Protein AF-A0A9E7CYB8-F1 (afdb_monomer_lite)

Sequence (72 aa):
MLRLQGLQAEGKGWREMARETGHSKNTVKKYLRDGHPVEAKRRPQRRTKLEPFIPQIEQWMSEGLFLLSPGI

Structure (mmCIF, N/CA/C/O backbone):
data_AF-A0A9E7CYB8-F1
#
_entry.id   AF-A0A9E7CYB8-F1
#
loop_
_atom_site.group_PDB
_atom_site.id
_atom_site.type_symbol
_atom_site.label_atom_id
_atom_site.label_alt_id
_atom_site.label_comp_id
_atom_site.label_asym_id
_atom_site.label_entity_id
_atom_site.label_seq_id
_atom_site.pdbx_PDB_ins_code
_atom_site.Cartn_x
_atom_site.Cartn_y
_atom_site.Cartn_z
_atom_site.occupancy
_atom_site.B_iso_or_equiv
_atom_site.auth_seq_id
_atom_site.auth_comp_id
_atom_site.auth_asym_id
_atom_site.auth_atom_id
_atom_site.pdbx_PDB_model_num
ATOM 1 N N . MET A 1 1 ? -2.122 -15.875 10.232 1.00 62.75 1 MET A N 1
ATOM 2 C CA . MET A 1 1 ? -3.491 -15.449 9.863 1.00 62.75 1 MET A CA 1
ATOM 3 C C . MET A 1 1 ? -4.011 -14.506 10.942 1.00 62.75 1 MET A C 1
ATOM 5 O O . MET A 1 1 ? -3.898 -14.837 12.113 1.00 62.75 1 MET A O 1
ATOM 9 N N . LEU A 1 2 ? -4.509 -13.322 10.578 1.00 76.62 2 LEU A N 1
ATOM 10 C CA . LEU A 1 2 ? -5.058 -12.338 11.521 1.00 76.62 2 LEU A CA 1
ATOM 11 C C . LEU A 1 2 ? -6.541 -12.636 11.807 1.00 76.62 2 LEU A C 1
ATOM 13 O O . LEU A 1 2 ? -7.352 -12.590 10.883 1.00 76.62 2 LEU A O 1
ATOM 17 N N . ARG A 1 3 ? -6.924 -12.901 13.065 1.00 86.94 3 ARG A N 1
ATOM 18 C CA . ARG A 1 3 ? -8.317 -13.216 13.464 1.00 86.94 3 ARG A CA 1
ATOM 19 C C . ARG A 1 3 ? -9.203 -11.959 13.580 1.00 86.94 3 ARG A C 1
ATOM 21 O O . ARG A 1 3 ? -9.882 -11.764 14.577 1.00 86.94 3 ARG A O 1
ATOM 28 N N . LEU A 1 4 ? -9.200 -11.077 12.578 1.00 90.88 4 LEU A N 1
ATOM 29 C CA . LEU A 1 4 ? -9.905 -9.784 12.670 1.00 90.88 4 LEU A CA 1
ATOM 30 C C . LEU A 1 4 ? -11.429 -9.913 12.610 1.00 90.88 4 LEU A C 1
ATOM 32 O O . LEU A 1 4 ? -12.117 -9.192 13.319 1.00 90.88 4 LEU A O 1
ATOM 36 N N . GLN A 1 5 ? -11.956 -10.838 11.803 1.00 88.88 5 GLN A N 1
ATOM 37 C CA . GLN A 1 5 ? -13.407 -11.035 11.684 1.00 88.88 5 GLN A CA 1
ATOM 38 C C . GLN A 1 5 ? -14.029 -11.532 12.995 1.00 88.88 5 GLN A C 1
ATOM 40 O O . GLN A 1 5 ? -15.082 -11.047 13.389 1.00 88.88 5 GLN A O 1
ATOM 45 N N . GLY A 1 6 ? -13.349 -12.444 13.703 1.00 91.19 6 GLY A N 1
ATOM 46 C CA . GLY A 1 6 ? -13.796 -12.918 15.017 1.00 91.19 6 GLY A CA 1
ATOM 47 C C . GLY A 1 6 ? -13.832 -11.791 16.049 1.00 91.19 6 GLY A C 1
ATOM 48 O O . GLY A 1 6 ? -14.844 -11.599 16.707 1.00 91.19 6 GLY A O 1
ATOM 49 N N . LEU A 1 7 ? -12.775 -10.976 16.110 1.00 91.56 7 LEU A N 1
ATOM 50 C CA . LEU A 1 7 ? -12.719 -9.823 17.015 1.00 91.56 7 LEU A CA 1
ATOM 51 C C . LEU A 1 7 ? -13.765 -8.751 16.667 1.00 91.56 7 LEU A C 1
ATOM 53 O O . LEU A 1 7 ? -14.312 -8.108 17.558 1.00 91.56 7 LEU A O 1
ATOM 57 N N . GLN A 1 8 ? -14.075 -8.567 15.380 1.00 90.94 8 GLN A N 1
ATOM 58 C CA . GLN A 1 8 ? -15.158 -7.683 14.955 1.00 90.94 8 GLN A CA 1
ATOM 59 C C . GLN A 1 8 ? -16.533 -8.231 15.364 1.00 90.94 8 GLN A C 1
ATOM 61 O O . GLN A 1 8 ? -17.373 -7.455 15.810 1.00 90.94 8 GLN A O 1
ATOM 66 N N . ALA A 1 9 ? -16.762 -9.542 15.239 1.00 91.88 9 ALA A N 1
ATOM 67 C CA . ALA A 1 9 ? -17.998 -10.192 15.680 1.00 91.88 9 ALA A CA 1
ATOM 68 C C . ALA A 1 9 ? -18.177 -10.132 17.209 1.00 91.88 9 ALA A C 1
ATOM 70 O O . ALA A 1 9 ? -19.296 -10.003 17.691 1.00 91.88 9 ALA A O 1
ATOM 71 N N . GLU A 1 10 ? -17.074 -10.139 17.961 1.00 94.56 10 GLU A N 1
ATOM 72 C CA . GLU A 1 10 ? -17.034 -9.874 19.407 1.00 94.56 10 GLU A CA 1
ATOM 73 C C . GLU A 1 10 ? -17.285 -8.388 19.759 1.00 94.56 10 GLU A C 1
ATOM 75 O O . GLU A 1 10 ? -17.328 -8.030 20.932 1.00 94.56 10 GLU A O 1
ATOM 80 N N . GLY A 1 11 ? -17.453 -7.507 18.764 1.00 94.31 11 GLY A N 1
ATOM 81 C CA . GLY A 1 11 ? -17.761 -6.088 18.959 1.00 94.31 11 GLY A CA 1
ATOM 82 C C .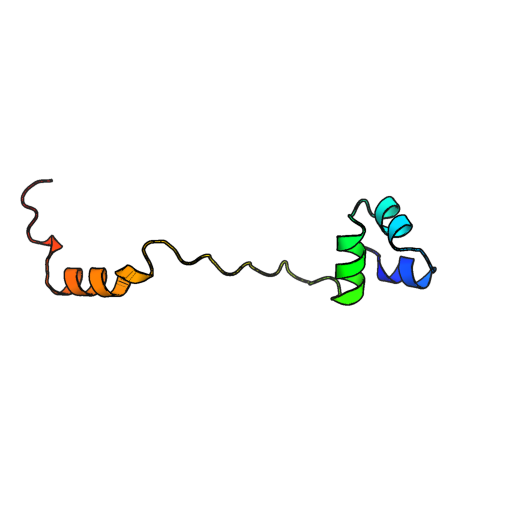 GLY A 1 11 ? -16.552 -5.197 19.258 1.00 94.31 11 GLY A C 1
ATOM 83 O O . GLY A 1 11 ? -16.725 -4.023 19.589 1.00 94.31 11 GLY A O 1
ATOM 84 N N . LYS A 1 12 ? -15.321 -5.710 19.127 1.00 94.06 12 LYS A N 1
ATOM 85 C CA . LYS A 1 12 ? -14.114 -4.955 19.483 1.00 94.06 12 LYS A CA 1
ATOM 86 C C . LYS A 1 12 ? -13.850 -3.785 18.546 1.00 94.06 12 LYS A C 1
ATOM 88 O O . LYS A 1 12 ? -14.022 -3.846 17.325 1.00 94.06 12 LYS A O 1
ATOM 93 N N . GLY A 1 13 ? -13.334 -2.703 19.123 1.00 93.81 13 GLY A N 1
ATOM 94 C CA . GLY A 1 13 ? -12.967 -1.505 18.375 1.00 93.81 13 GLY A CA 1
ATOM 95 C C . GLY A 1 13 ? -11.654 -1.668 17.600 1.00 93.81 13 GLY A C 1
ATOM 96 O O . GLY A 1 13 ? -10.755 -2.413 17.983 1.00 93.81 13 GLY A O 1
ATOM 97 N N . TRP A 1 14 ? -11.453 -0.884 16.534 1.00 93.88 14 TRP A N 1
ATOM 98 C CA . TRP A 1 14 ? -10.232 -0.984 15.713 1.00 93.88 14 TRP A CA 1
ATOM 99 C C . TRP A 1 14 ? -8.917 -0.756 16.477 1.00 93.88 14 TRP A C 1
ATOM 101 O O . TRP A 1 14 ? -7.887 -1.299 16.090 1.00 93.88 14 TRP A O 1
ATOM 111 N N . ARG A 1 15 ? -8.919 0.080 17.528 1.00 94.94 15 ARG A N 1
ATOM 112 C CA . ARG A 1 15 ? -7.720 0.335 18.353 1.00 94.94 15 ARG A CA 1
ATOM 113 C C . ARG A 1 15 ? -7.415 -0.821 19.303 1.00 94.94 15 ARG A C 1
ATOM 115 O O . ARG A 1 15 ? -6.253 -1.070 19.586 1.00 94.94 15 ARG A O 1
ATOM 122 N N . GLU A 1 16 ? -8.446 -1.495 19.786 1.00 96.06 16 GLU A N 1
ATOM 123 C CA . GLU A 1 16 ? -8.324 -2.665 20.651 1.00 96.06 16 GLU A CA 1
ATOM 124 C C . GLU A 1 16 ? -7.787 -3.849 19.851 1.00 96.06 16 GLU A C 1
ATOM 126 O O . GLU A 1 16 ? -6.733 -4.382 20.183 1.00 96.06 16 GLU A O 1
ATOM 131 N N . MET A 1 17 ? -8.387 -4.120 18.688 1.00 95.06 17 MET A N 1
ATOM 132 C CA . MET A 1 17 ? -7.868 -5.104 17.735 1.00 95.06 17 MET A CA 1
ATOM 133 C C . MET A 1 17 ? -6.414 -4.828 17.332 1.00 95.06 17 MET A C 1
ATOM 135 O O . MET A 1 17 ? -5.634 -5.761 17.177 1.00 95.06 17 MET A O 1
ATOM 139 N N . ALA A 1 18 ? -6.019 -3.561 17.176 1.00 95.25 18 ALA A N 1
ATOM 140 C CA . ALA A 1 18 ? -4.632 -3.195 16.881 1.00 95.25 18 ALA A CA 1
ATOM 141 C C . ALA A 1 18 ? -3.664 -3.570 18.019 1.00 95.25 18 ALA A C 1
ATOM 143 O O . ALA A 1 18 ? -2.573 -4.064 17.749 1.00 95.25 18 ALA A O 1
ATOM 144 N N . ARG A 1 19 ? -4.067 -3.374 19.282 1.00 95.38 19 ARG A N 1
ATOM 145 C CA . ARG A 1 19 ? -3.264 -3.765 20.453 1.00 95.38 19 ARG A CA 1
ATOM 146 C C . ARG A 1 19 ? -3.157 -5.280 20.581 1.00 95.38 19 ARG A C 1
ATOM 148 O O . ARG A 1 19 ? -2.062 -5.781 20.785 1.00 95.38 19 ARG A O 1
ATOM 155 N N . GLU A 1 20 ? -4.266 -5.992 20.405 1.00 94.06 20 GLU A N 1
ATOM 156 C CA . GLU A 1 20 ? -4.298 -7.454 20.523 1.00 94.06 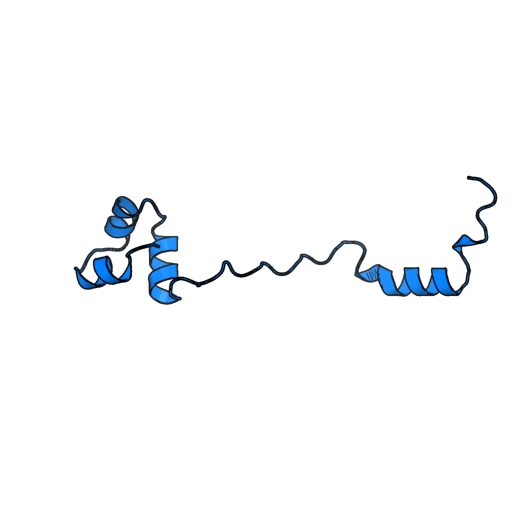20 GLU A CA 1
ATOM 157 C C . GLU A 1 20 ? -3.546 -8.156 19.395 1.00 94.06 20 GLU A C 1
ATOM 159 O O . GLU A 1 20 ? -2.844 -9.135 19.622 1.00 94.06 20 GLU A O 1
ATOM 164 N N . THR A 1 21 ? -3.675 -7.655 18.165 1.00 91.44 21 THR A N 1
ATOM 165 C CA . THR A 1 21 ? -3.007 -8.266 17.010 1.00 91.44 21 THR A CA 1
ATOM 166 C C . THR A 1 21 ? -1.582 -7.764 16.799 1.00 91.44 21 THR A C 1
ATOM 168 O O . THR A 1 21 ? -0.877 -8.325 15.965 1.00 91.44 21 THR A O 1
ATOM 171 N N . GLY A 1 22 ? -1.157 -6.690 17.473 1.00 93.38 22 GLY A N 1
ATOM 172 C CA . GLY A 1 22 ? 0.139 -6.037 17.249 1.00 93.38 22 GLY A CA 1
ATOM 173 C C . GLY A 1 22 ? 0.267 -5.326 15.893 1.00 93.38 22 GLY A C 1
ATOM 174 O O . GLY A 1 22 ? 1.358 -4.917 15.504 1.00 93.38 22 GLY A O 1
ATOM 175 N N . HIS A 1 23 ? -0.831 -5.178 15.147 1.00 92.31 23 HIS A N 1
ATOM 176 C CA . HIS A 1 23 ? -0.843 -4.517 13.844 1.00 92.31 23 HIS A CA 1
ATOM 177 C C . HIS A 1 23 ? -1.361 -3.087 13.961 1.00 92.31 23 HIS A C 1
ATOM 179 O O . HIS A 1 23 ? -2.161 -2.752 14.831 1.00 92.31 23 HIS A O 1
ATOM 185 N N . SER A 1 24 ? -0.970 -2.222 13.024 1.00 94.12 24 SER A N 1
ATOM 186 C CA . SER A 1 24 ? -1.513 -0.864 12.991 1.00 94.12 24 SER A CA 1
ATOM 187 C C . SER A 1 24 ? -3.042 -0.874 12.823 1.00 94.12 24 SER A C 1
ATOM 189 O O . SER A 1 24 ? -3.601 -1.702 12.097 1.00 94.12 24 SER A O 1
ATOM 191 N N . LYS A 1 25 ? -3.726 0.121 13.403 1.00 94.12 25 LYS A N 1
ATOM 192 C CA . LYS A 1 25 ? -5.168 0.354 13.178 1.00 94.12 25 LYS A CA 1
ATOM 193 C C . LYS A 1 25 ? -5.516 0.413 11.683 1.00 94.12 25 LYS A C 1
ATOM 195 O O . LYS A 1 25 ? -6.600 -0.007 11.282 1.00 94.12 25 LYS A O 1
ATOM 200 N N . ASN A 1 26 ? -4.612 0.934 10.855 1.00 94.69 26 ASN A N 1
ATOM 201 C CA . ASN A 1 26 ? -4.813 1.023 9.409 1.00 94.69 26 ASN A CA 1
ATOM 202 C C . ASN A 1 26 ? -4.770 -0.358 8.748 1.00 94.69 26 ASN A C 1
ATOM 204 O O . ASN A 1 26 ? -5.577 -0.628 7.863 1.00 94.69 26 ASN A O 1
ATOM 208 N N . THR A 1 27 ? -3.893 -1.248 9.216 1.00 92.31 27 THR A N 1
ATOM 209 C CA . THR A 1 27 ? -3.852 -2.649 8.782 1.00 92.31 27 THR A CA 1
ATOM 210 C C . THR A 1 27 ? -5.141 -3.366 9.165 1.00 92.31 27 THR A C 1
ATOM 212 O O . THR A 1 27 ? -5.759 -3.981 8.303 1.00 92.31 27 THR A O 1
ATOM 215 N N . VAL A 1 28 ? -5.600 -3.207 10.413 1.00 93.81 28 VAL A N 1
ATOM 216 C CA . VAL A 1 28 ? -6.883 -3.758 10.882 1.00 93.81 28 VAL A CA 1
ATOM 217 C C . VAL A 1 28 ? -8.030 -3.298 9.979 1.00 93.81 28 VAL A C 1
ATOM 219 O O . VAL A 1 28 ? -8.747 -4.124 9.424 1.00 93.81 28 VAL A O 1
ATOM 222 N N . LYS A 1 29 ? -8.161 -1.984 9.752 1.00 93.12 29 LYS A N 1
ATOM 223 C CA . LYS A 1 29 ? -9.180 -1.416 8.856 1.00 93.12 29 LYS A CA 1
ATOM 224 C C . LYS A 1 29 ? -9.111 -1.984 7.441 1.00 93.12 29 LYS A C 1
ATOM 226 O O . LYS A 1 29 ? -10.135 -2.386 6.899 1.00 93.12 29 LYS A O 1
ATOM 231 N N . LYS A 1 30 ? -7.917 -1.987 6.843 1.00 91.06 30 LYS A N 1
ATOM 232 C CA . LYS A 1 30 ? -7.699 -2.473 5.478 1.00 91.06 30 LYS A CA 1
ATOM 233 C C . LYS A 1 30 ? -8.139 -3.928 5.349 1.00 91.06 30 LYS A C 1
ATOM 235 O O . LYS A 1 30 ? -8.851 -4.255 4.415 1.00 91.06 30 LYS A O 1
ATOM 240 N N . TYR A 1 31 ? -7.749 -4.780 6.290 1.00 90.69 31 TYR A N 1
ATOM 241 C CA . TYR A 1 31 ? -7.996 -6.220 6.207 1.00 90.69 31 TYR A CA 1
ATOM 242 C C . TYR A 1 31 ? -9.441 -6.587 6.565 1.00 90.69 31 TYR A C 1
ATOM 244 O O . TYR A 1 31 ? -9.942 -7.594 6.079 1.00 90.69 31 TYR A O 1
ATOM 252 N N . LEU A 1 32 ? -10.128 -5.766 7.367 1.00 90.25 32 LEU A N 1
ATOM 253 C CA . LEU A 1 32 ? -11.573 -5.887 7.570 1.00 90.25 32 LEU A CA 1
ATOM 254 C C . LEU A 1 32 ? -12.375 -5.462 6.332 1.00 90.25 32 LEU A C 1
ATOM 256 O O . LEU A 1 32 ? -13.392 -6.077 6.038 1.00 90.25 32 LEU A O 1
ATOM 260 N N . ARG A 1 33 ? -11.927 -4.429 5.604 1.00 88.38 33 ARG A N 1
ATOM 261 C CA . ARG A 1 33 ? -12.622 -3.920 4.408 1.00 88.38 33 ARG A CA 1
ATOM 262 C C . ARG A 1 33 ? -12.352 -4.758 3.161 1.00 88.38 33 AR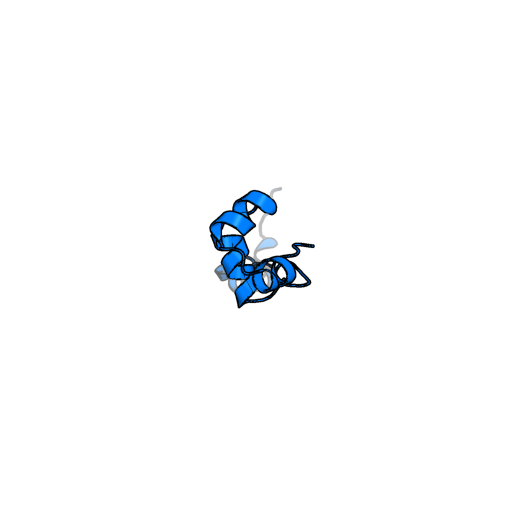G A C 1
ATOM 264 O O . ARG A 1 33 ? -13.276 -5.108 2.443 1.00 88.38 33 ARG A O 1
ATOM 271 N N . ASP A 1 34 ? -11.080 -5.026 2.892 1.00 85.56 34 ASP A N 1
ATOM 272 C CA . ASP A 1 34 ? -10.613 -5.632 1.642 1.00 85.56 34 ASP A CA 1
ATOM 273 C C . ASP A 1 34 ? -10.462 -7.162 1.765 1.00 85.56 34 ASP A C 1
ATOM 275 O O . ASP A 1 34 ? -10.079 -7.827 0.803 1.00 85.56 34 ASP A O 1
ATOM 279 N N . GLY A 1 35 ? -10.723 -7.719 2.954 1.00 79.50 35 GLY A N 1
ATOM 280 C CA . GLY A 1 35 ? -10.376 -9.094 3.302 1.00 79.50 35 GLY A CA 1
ATOM 281 C C . GLY A 1 35 ? -8.868 -9.285 3.487 1.00 79.50 35 GLY A C 1
ATOM 282 O O . GLY A 1 35 ? -8.050 -8.402 3.206 1.00 79.50 35 GLY A O 1
ATOM 283 N N . HIS A 1 36 ? -8.471 -10.458 3.984 1.00 72.06 36 HIS A N 1
ATOM 284 C CA . HIS A 1 36 ? -7.062 -10.835 3.994 1.00 72.06 36 HIS A CA 1
ATOM 285 C C . HIS A 1 36 ? -6.698 -11.332 2.592 1.00 72.06 36 HIS A C 1
ATOM 287 O O . HIS A 1 36 ? -7.224 -12.363 2.173 1.00 72.06 36 HIS A O 1
ATOM 293 N N . PRO A 1 37 ? -5.821 -10.638 1.847 1.00 68.06 37 PRO A N 1
ATOM 294 C CA . PRO A 1 37 ? -5.388 -11.169 0.567 1.00 68.06 37 PRO A CA 1
ATOM 295 C C . PRO A 1 37 ? -4.612 -12.470 0.812 1.00 68.06 37 PRO A C 1
ATOM 297 O O . PRO A 1 37 ? -3.713 -12.491 1.655 1.00 68.06 37 PRO A O 1
ATOM 300 N N . VAL A 1 38 ? -4.990 -13.533 0.092 1.00 65.44 38 VAL A N 1
ATOM 301 C CA . VAL A 1 38 ? -4.358 -14.867 0.159 1.00 65.44 38 VAL A CA 1
ATOM 302 C C . VAL A 1 38 ? -2.877 -14.785 -0.226 1.00 65.44 38 VAL A C 1
ATOM 304 O O . VAL A 1 38 ? -2.047 -15.488 0.339 1.00 65.44 38 VAL A O 1
ATOM 307 N N . GLU A 1 39 ? -2.532 -13.839 -1.104 1.00 71.31 39 GLU A N 1
ATOM 308 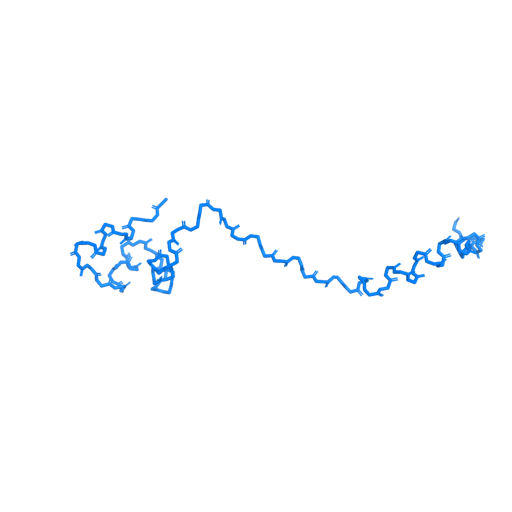C CA . GLU A 1 39 ? -1.163 -13.529 -1.502 1.00 71.31 39 GLU A CA 1
ATOM 309 C C . GLU A 1 39 ? -0.877 -12.029 -1.399 1.00 71.31 39 GLU A C 1
ATOM 311 O O . GLU A 1 39 ? -1.732 -11.178 -1.671 1.00 71.31 39 GLU A O 1
ATOM 316 N N . ALA A 1 40 ? 0.358 -11.672 -1.041 1.00 71.94 40 ALA A N 1
ATOM 317 C CA . ALA A 1 40 ? 0.793 -10.285 -1.111 1.00 71.94 40 ALA A CA 1
ATOM 318 C C . ALA A 1 40 ? 0.691 -9.798 -2.566 1.00 71.94 40 ALA A C 1
ATOM 320 O O . ALA A 1 40 ? 1.365 -10.333 -3.445 1.00 71.94 40 ALA A O 1
ATOM 321 N N . LYS A 1 41 ? -0.128 -8.763 -2.824 1.00 74.94 41 LYS A N 1
ATOM 322 C CA . LYS A 1 41 ? -0.199 -8.132 -4.153 1.00 74.94 41 LYS A CA 1
ATOM 323 C C . LYS A 1 41 ? 1.216 -7.771 -4.599 1.00 74.94 41 LYS A C 1
ATOM 325 O O . LYS A 1 41 ? 1.847 -6.902 -3.987 1.00 74.94 41 LYS A O 1
ATOM 330 N N . ARG A 1 42 ? 1.699 -8.424 -5.663 1.00 79.44 42 ARG A N 1
ATOM 331 C CA . ARG A 1 42 ? 2.964 -8.054 -6.300 1.00 79.44 42 ARG A CA 1
ATOM 332 C C . ARG A 1 42 ? 2.862 -6.589 -6.697 1.00 79.44 42 ARG A C 1
ATOM 334 O O . ARG A 1 42 ? 1.912 -6.179 -7.365 1.00 79.44 42 ARG A O 1
ATOM 341 N N . ARG A 1 43 ? 3.809 -5.780 -6.226 1.00 81.81 43 ARG A N 1
ATOM 342 C CA . ARG A 1 43 ? 3.902 -4.394 -6.682 1.00 81.81 43 ARG A CA 1
ATOM 343 C C . ARG A 1 43 ? 4.268 -4.420 -8.166 1.00 81.81 43 ARG A C 1
ATOM 345 O O . ARG A 1 43 ? 5.125 -5.226 -8.531 1.00 81.81 43 ARG A O 1
ATOM 352 N N . PRO A 1 44 ? 3.655 -3.566 -9.004 1.00 80.38 44 PRO A N 1
ATOM 353 C CA . PRO A 1 44 ? 4.100 -3.436 -10.380 1.00 80.38 44 PRO A CA 1
ATOM 354 C C . PRO A 1 44 ? 5.584 -3.070 -10.370 1.00 80.38 44 PRO A C 1
ATOM 356 O O . PRO A 1 44 ? 6.019 -2.228 -9.574 1.00 80.38 44 PRO A O 1
ATOM 359 N N . GLN A 1 45 ? 6.362 -3.742 -11.213 1.00 80.81 45 GLN A N 1
ATOM 360 C CA . GLN A 1 45 ? 7.767 -3.412 -11.379 1.00 80.81 45 GLN A CA 1
ATOM 361 C C . GLN A 1 45 ? 7.849 -1.962 -11.858 1.00 80.81 45 GLN A C 1
ATOM 363 O O . GLN A 1 45 ? 7.118 -1.549 -12.760 1.00 80.81 45 GLN A O 1
ATOM 368 N N . ARG A 1 46 ? 8.671 -1.151 -11.185 1.00 81.62 46 ARG A N 1
ATOM 369 C CA . ARG A 1 46 ? 8.876 0.235 -11.614 1.00 81.62 46 ARG A CA 1
ATOM 370 C C . ARG A 1 46 ? 9.544 0.193 -12.979 1.00 81.62 46 ARG A C 1
ATOM 372 O O . ARG A 1 46 ? 10.506 -0.556 -13.139 1.00 81.62 46 ARG A O 1
ATOM 379 N N . ARG A 1 47 ? 9.062 1.033 -13.897 1.00 81.88 47 ARG A N 1
ATOM 380 C CA . ARG A 1 47 ? 9.704 1.221 -15.196 1.00 81.88 47 ARG A CA 1
ATOM 381 C C . ARG A 1 47 ? 11.178 1.536 -14.989 1.00 81.88 47 ARG A C 1
ATOM 383 O O . ARG A 1 47 ? 11.511 2.441 -14.215 1.00 81.88 47 ARG A O 1
ATOM 390 N N . THR A 1 48 ? 12.054 0.760 -15.610 1.00 85.81 48 THR A N 1
ATOM 391 C CA . THR A 1 48 ? 13.494 1.017 -15.520 1.00 85.81 48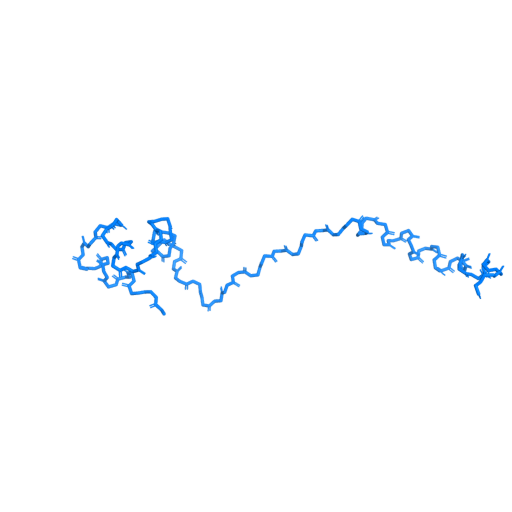 THR A CA 1
ATOM 392 C C . THR A 1 48 ? 13.857 2.265 -16.324 1.00 85.81 48 THR A C 1
ATOM 394 O O . THR A 1 48 ? 13.155 2.650 -17.254 1.00 85.81 48 THR A O 1
ATOM 397 N N . LYS A 1 49 ? 14.977 2.917 -15.990 1.00 87.38 49 LYS A N 1
ATOM 398 C CA . LYS A 1 49 ? 15.461 4.075 -16.767 1.00 87.38 49 LYS A CA 1
ATOM 399 C C . LYS A 1 49 ? 15.738 3.727 -18.236 1.00 87.38 49 LYS A C 1
ATOM 401 O O . LYS A 1 49 ? 15.719 4.622 -19.068 1.00 87.38 49 LYS A O 1
ATOM 406 N N . LEU A 1 50 ? 16.012 2.452 -18.526 1.00 87.12 50 LEU A N 1
ATOM 407 C CA . LEU A 1 50 ? 16.380 1.960 -19.851 1.00 87.12 50 LEU A CA 1
ATOM 408 C C . LEU A 1 50 ? 15.179 1.538 -20.701 1.00 87.12 50 LEU A C 1
ATOM 410 O O . LEU A 1 50 ? 15.306 1.517 -21.917 1.00 87.12 50 LEU A O 1
ATOM 414 N N . GLU A 1 51 ? 14.020 1.260 -20.098 1.00 88.81 51 GLU A N 1
ATOM 415 C CA . GLU A 1 51 ? 12.807 0.840 -20.819 1.00 88.81 51 GLU A CA 1
ATOM 416 C C . GLU A 1 51 ? 12.434 1.731 -22.015 1.00 88.81 51 GLU A C 1
ATOM 418 O O . GLU A 1 51 ? 12.129 1.179 -23.070 1.00 88.81 51 GLU A O 1
ATOM 423 N N . PRO A 1 52 ? 12.491 3.076 -21.918 1.00 93.25 52 PRO A N 1
ATOM 424 C CA . PRO A 1 52 ? 12.185 3.943 -23.058 1.00 93.25 52 PRO A CA 1
ATOM 425 C C . PRO A 1 52 ? 13.162 3.803 -24.231 1.00 93.25 52 PRO A C 1
ATOM 427 O O . PRO A 1 52 ? 12.817 4.158 -25.352 1.00 93.25 52 PRO A O 1
ATOM 430 N N . PHE A 1 53 ? 14.375 3.311 -23.972 1.00 91.38 53 PHE A N 1
ATOM 431 C CA . PHE A 1 53 ? 15.461 3.238 -24.945 1.00 91.38 53 PHE A CA 1
ATOM 432 C C . PHE A 1 53 ? 15.629 1.844 -25.552 1.00 91.38 53 PHE A C 1
ATOM 434 O O . PHE A 1 53 ? 16.383 1.708 -26.508 1.00 91.38 53 PHE A O 1
ATOM 441 N N . ILE A 1 54 ? 14.929 0.818 -25.047 1.00 90.94 54 ILE A N 1
ATOM 442 C CA . ILE A 1 54 ? 15.015 -0.557 -25.573 1.00 90.94 54 ILE A CA 1
ATOM 443 C C . ILE A 1 54 ? 14.809 -0.603 -27.097 1.00 90.94 54 ILE A C 1
ATOM 445 O O . ILE A 1 54 ? 15.680 -1.160 -27.761 1.00 90.94 54 ILE A O 1
ATOM 449 N N . PRO A 1 55 ? 13.778 0.042 -27.687 1.00 92.81 55 PRO A N 1
ATOM 450 C CA . PRO A 1 55 ? 13.575 -0.020 -29.137 1.00 92.81 55 PRO A CA 1
ATOM 451 C C . PRO A 1 55 ? 14.736 0.590 -29.931 1.00 92.81 55 PRO A C 1
ATOM 453 O O . PRO A 1 55 ? 15.112 0.091 -30.986 1.00 92.81 55 PRO A O 1
ATOM 456 N N . GLN A 1 56 ? 15.330 1.663 -29.405 1.00 91.88 56 GLN A N 1
ATOM 457 C CA . GLN A 1 56 ? 16.469 2.331 -30.028 1.00 91.88 56 GLN A CA 1
ATOM 458 C C . GLN A 1 56 ? 17.741 1.482 -29.924 1.00 91.88 56 GLN A C 1
ATOM 460 O O . GLN A 1 56 ? 18.501 1.382 -30.882 1.00 91.88 56 GLN A O 1
ATOM 465 N N . ILE A 1 57 ? 17.957 0.834 -28.777 1.00 89.56 57 ILE A N 1
ATOM 466 C CA . ILE A 1 57 ? 19.071 -0.096 -28.573 1.00 89.56 57 ILE A CA 1
ATOM 467 C C . ILE A 1 57 ? 18.924 -1.303 -29.509 1.00 89.56 57 ILE A C 1
ATOM 469 O O . ILE A 1 57 ? 19.898 -1.700 -30.140 1.00 89.56 57 ILE A O 1
ATOM 473 N N . GLU A 1 58 ? 17.720 -1.861 -29.647 1.00 90.25 58 GLU A N 1
ATOM 474 C CA . GLU A 1 58 ? 17.419 -2.958 -30.576 1.00 90.25 58 GLU A CA 1
ATOM 475 C C . GLU A 1 58 ? 17.664 -2.569 -32.034 1.00 90.25 58 GLU A C 1
ATOM 477 O O . GLU A 1 58 ? 18.292 -3.329 -32.774 1.00 90.25 58 GLU A O 1
ATOM 482 N N . GLN A 1 59 ? 17.252 -1.362 -32.426 1.00 90.62 59 GLN A N 1
ATOM 483 C CA . GLN A 1 59 ? 17.550 -0.818 -33.745 1.00 90.62 59 GLN A CA 1
ATOM 484 C C . GLN A 1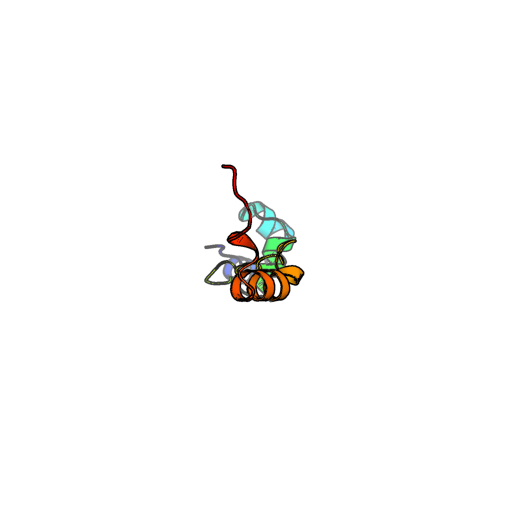 59 ? 19.066 -0.744 -33.984 1.00 90.62 59 GLN A C 1
ATOM 486 O O . GLN A 1 59 ? 19.555 -1.310 -34.960 1.00 90.62 59 GLN A O 1
ATOM 491 N N . TRP A 1 60 ? 19.830 -0.141 -33.070 1.00 89.81 60 TRP A N 1
ATOM 492 C CA . TRP A 1 60 ? 21.290 -0.058 -33.188 1.00 89.81 60 TRP A CA 1
ATOM 493 C C . TRP A 1 60 ? 21.974 -1.430 -33.219 1.00 89.81 60 TRP A C 1
ATOM 495 O O . TRP A 1 60 ? 22.946 -1.620 -33.951 1.00 89.81 60 TRP A O 1
ATOM 505 N N . MET A 1 61 ? 21.464 -2.406 -32.461 1.00 86.19 61 MET A N 1
ATOM 506 C CA . MET A 1 61 ? 21.945 -3.788 -32.525 1.00 86.19 61 MET A CA 1
ATOM 507 C C . MET A 1 61 ? 21.714 -4.395 -33.912 1.00 86.19 61 MET A C 1
ATOM 509 O O . MET A 1 61 ? 22.613 -5.039 -34.449 1.00 86.19 61 MET A O 1
ATOM 513 N N . SER A 1 62 ? 20.542 -4.161 -34.510 1.00 85.62 62 SER A N 1
ATOM 514 C CA . SER A 1 62 ? 20.214 -4.658 -35.851 1.00 85.62 62 SER A CA 1
ATOM 515 C C . SER A 1 62 ? 21.037 -3.991 -36.960 1.00 85.62 62 SER A C 1
ATOM 517 O O . SER A 1 62 ? 21.389 -4.641 -37.940 1.00 85.62 62 SER A O 1
ATOM 519 N N . GLU A 1 63 ? 21.412 -2.724 -36.772 1.00 86.56 63 GLU A N 1
ATOM 520 C CA . GLU A 1 63 ? 22.245 -1.941 -37.693 1.00 86.56 63 GLU A CA 1
ATOM 521 C C . GLU A 1 63 ? 23.746 -2.278 -37.576 1.00 86.56 63 GLU A C 1
ATOM 523 O O . GLU A 1 63 ? 24.573 -1.702 -38.281 1.00 86.56 63 GLU A O 1
ATOM 528 N N . GLY A 1 64 ? 24.122 -3.225 -36.705 1.00 77.06 64 GLY A N 1
ATOM 529 C CA . GLY A 1 64 ? 25.505 -3.676 -36.546 1.00 77.06 64 GLY A CA 1
ATOM 530 C C . GLY A 1 64 ? 26.400 -2.689 -35.795 1.00 77.06 64 GLY A C 1
ATOM 531 O O . GLY A 1 64 ? 27.624 -2.795 -35.876 1.00 77.06 64 GLY A O 1
ATOM 532 N N . LEU A 1 65 ? 25.823 -1.751 -35.033 1.00 65.06 65 LEU A N 1
ATOM 533 C CA . LEU A 1 65 ? 26.556 -0.653 -34.386 1.00 65.06 65 LEU A CA 1
ATOM 534 C C . LEU A 1 65 ? 27.616 -1.135 -33.370 1.00 65.06 65 LEU A C 1
ATOM 536 O O . LEU A 1 65 ? 28.571 -0.419 -33.083 1.00 65.06 65 LEU A O 1
ATOM 540 N N . PHE A 1 66 ? 27.499 -2.366 -32.859 1.00 61.50 66 PHE A N 1
ATOM 541 C CA . PHE A 1 66 ? 28.491 -2.973 -31.960 1.00 61.50 66 PHE A CA 1
ATOM 542 C C . PHE A 1 66 ? 29.686 -3.627 -32.676 1.00 61.50 66 PHE A C 1
ATOM 544 O O . PHE A 1 66 ? 30.659 -3.983 -32.016 1.00 61.50 66 PHE A O 1
ATOM 551 N N . LEU A 1 67 ? 29.665 -3.759 -34.008 1.00 56.84 67 LEU A N 1
ATOM 552 C CA . LEU A 1 67 ? 30.778 -4.333 -34.782 1.00 56.84 67 LEU A CA 1
ATOM 553 C C . LEU A 1 67 ? 31.925 -3.332 -35.033 1.00 56.84 67 LEU A C 1
ATOM 555 O O . LEU A 1 67 ? 32.949 -3.706 -35.599 1.00 56.84 67 LEU A O 1
ATOM 559 N N . LEU A 1 68 ? 31.777 -2.073 -34.602 1.00 54.97 68 LEU A N 1
ATOM 560 C CA . LEU A 1 68 ? 32.739 -0.984 -34.827 1.00 54.97 68 LEU A CA 1
ATOM 561 C C . LEU A 1 68 ? 33.466 -0.513 -33.558 1.00 54.97 68 LEU A C 1
ATOM 563 O O . LEU A 1 68 ? 33.928 0.624 -33.504 1.00 54.97 68 LEU A O 1
ATOM 567 N N . SER A 1 69 ? 33.636 -1.380 -32.558 1.00 55.38 69 SER A N 1
ATOM 568 C CA . SER A 1 69 ? 34.607 -1.129 -31.485 1.00 55.38 69 SER A CA 1
ATOM 569 C C . SER A 1 69 ? 35.844 -2.021 -31.667 1.00 55.38 69 SER A C 1
ATOM 571 O O . SER A 1 69 ? 35.917 -3.082 -31.048 1.00 55.38 69 SER A O 1
ATOM 573 N N . PRO A 1 70 ? 36.830 -1.643 -32.509 1.00 49.91 70 PRO A N 1
ATOM 574 C CA . PRO A 1 70 ? 38.135 -2.284 -32.486 1.00 49.91 70 PRO A CA 1
ATOM 575 C C . PRO A 1 70 ? 38.869 -1.772 -31.243 1.00 49.91 70 PRO A C 1
ATOM 577 O O . PRO A 1 70 ? 39.481 -0.707 -31.271 1.00 49.91 70 PRO A O 1
ATOM 580 N N . GLY A 1 71 ? 38.765 -2.496 -30.130 1.00 60.38 71 GLY A N 1
ATOM 581 C CA . GLY A 1 71 ? 39.533 -2.186 -28.922 1.00 60.38 71 GLY A CA 1
ATOM 582 C C . GLY A 1 71 ? 38.775 -2.348 -27.610 1.00 60.38 71 GLY A C 1
ATOM 583 O O . GLY A 1 71 ? 38.596 -1.372 -26.886 1.00 60.38 71 GLY A O 1
ATOM 584 N N . ILE A 1 72 ? 38.371 -3.581 -27.298 1.00 45.94 72 ILE A N 1
ATOM 585 C CA . ILE A 1 72 ? 38.566 -4.186 -25.970 1.00 45.94 72 ILE A CA 1
ATOM 586 C C . ILE A 1 72 ? 39.242 -5.532 -26.218 1.00 45.94 72 ILE A C 1
ATOM 588 O O . ILE A 1 72 ? 38.803 -6.217 -27.170 1.00 45.94 72 ILE A O 1
#

InterPro domains:
  IPR017894 HTH domain, IS21 transposase-type [PS50531] (1-61)

Secondary structure (DSSP, 8-state):
---HHHHHHTT--HHHHHHHH-S-HHHHHHHHHH---SS--PPPPPPPTTGGGHHHHHHHHHTTGGGG----

Radius of gyration: 25.72 Å; chains: 1; bounding box: 58×20×58 Å

pLDDT: mean 83.92, std 12.49, range [45.94, 96.06]

Foldseek 3Di:
DQPLVVCVVVVDDLVRSCVVRVHDSVVSVCCVVVNDPPDDPDDPDPDDPCNVCVVVVVVCVVVVVVVPDPDD

Organism: Alicyclobacillus acidoterrestris (strain ATCC 49025 / DSM 3922 / CIP 106132 / NCIMB 13137 / GD3B) (NCBI:txid1356854)